Protein AF-A0A2U3D7D9-F1 (afdb_monomer_lite)

pLDDT: mean 76.21, std 17.52, range [41.0, 94.81]

Radius of gyration: 16.46 Å; chains: 1; bounding box: 33×34×49 Å

Foldseek 3Di:
DDPPPADPDNVCVVVLVVLLVVLLVVVCVVPPPVDPDDPPVPDDDDPVVNCVSVVSSVVVSVVVVVVVVVVVVVVVVVVVPD

InterPro domains:
  IPR001448 Small acid-soluble spore protein, alpha/beta-type [PF00269] (5-73)
  IPR038300 SASP, alpha/beta-type superfamily [G3DSA:6.10.10.80] (5-79)

Sequence (82 aa):
MGRHNRLLIPEARTAMAELKKEVVREVSSVQSIEKRHEVEVDQPMTTHDAGKLGGAIGGEMMKRLIELAQQELTGTITSSDK

Structure (mmCIF, N/CA/C/O backbone):
data_AF-A0A2U3D7D9-F1
#
_entry.id   AF-A0A2U3D7D9-F1
#
loop_
_atom_site.group_PDB
_atom_site.id
_atom_site.type_symbol
_atom_site.label_atom_id
_atom_site.label_alt_id
_atom_site.label_comp_id
_atom_site.label_asym_id
_atom_site.label_entity_id
_atom_site.label_seq_id
_atom_site.pdbx_PDB_ins_code
_atom_site.Cartn_x
_atom_site.Cartn_y
_atom_site.Cartn_z
_atom_site.occupancy
_atom_site.B_iso_or_equiv
_atom_site.auth_seq_id
_atom_site.auth_comp_id
_atom_site.auth_asym_id
_atom_site.auth_atom_id
_atom_site.pdbx_PDB_model_num
ATOM 1 N N . MET A 1 1 ? 8.950 -25.059 -5.178 1.00 44.44 1 MET A N 1
ATOM 2 C CA . MET A 1 1 ? 9.012 -23.629 -4.803 1.00 44.44 1 MET A CA 1
ATOM 3 C C . MET A 1 1 ? 7.730 -23.292 -4.071 1.00 44.44 1 MET A C 1
ATOM 5 O O . MET A 1 1 ? 6.656 -23.486 -4.630 1.00 44.44 1 MET A O 1
ATOM 9 N N . GLY A 1 2 ? 7.827 -22.995 -2.776 1.00 48.69 2 GLY A N 1
ATOM 10 C CA . GLY A 1 2 ? 6.662 -22.960 -1.902 1.00 48.69 2 GLY A CA 1
ATOM 11 C C . GLY A 1 2 ? 5.752 -21.766 -2.174 1.00 48.69 2 GLY A C 1
ATOM 12 O O . GLY A 1 2 ? 6.147 -20.729 -2.699 1.00 48.69 2 GLY A O 1
ATOM 13 N N . ARG A 1 3 ? 4.481 -21.969 -1.847 1.00 55.56 3 ARG A N 1
ATOM 14 C CA . ARG A 1 3 ? 3.323 -21.128 -2.175 1.00 55.56 3 ARG A CA 1
ATOM 15 C C . ARG A 1 3 ? 3.256 -19.897 -1.254 1.00 55.56 3 ARG A C 1
ATOM 17 O O . ARG A 1 3 ? 2.208 -19.618 -0.679 1.00 55.56 3 ARG A O 1
ATOM 24 N N . HIS A 1 4 ? 4.388 -19.218 -1.062 1.00 57.03 4 HIS A N 1
ATOM 25 C CA . HIS A 1 4 ? 4.614 -18.225 -0.004 1.00 57.03 4 HIS A CA 1
ATOM 26 C C . HIS A 1 4 ? 4.004 -16.844 -0.293 1.00 57.03 4 HIS A C 1
ATOM 28 O O . HIS A 1 4 ? 3.957 -16.005 0.597 1.00 57.03 4 HIS A O 1
ATOM 34 N N . ASN A 1 5 ? 3.455 -16.620 -1.490 1.00 67.69 5 ASN A N 1
ATOM 35 C CA . ASN A 1 5 ? 2.770 -15.372 -1.842 1.00 67.69 5 ASN A CA 1
ATOM 36 C C . ASN A 1 5 ? 1.284 -15.441 -1.449 1.00 67.69 5 ASN A C 1
ATOM 38 O O . ASN A 1 5 ? 0.392 -15.375 -2.301 1.00 67.69 5 ASN A O 1
ATOM 42 N N . ARG A 1 6 ? 1.006 -15.648 -0.158 1.00 80.31 6 ARG A N 1
ATOM 43 C CA . ARG A 1 6 ? -0.354 -15.611 0.399 1.00 80.31 6 ARG A CA 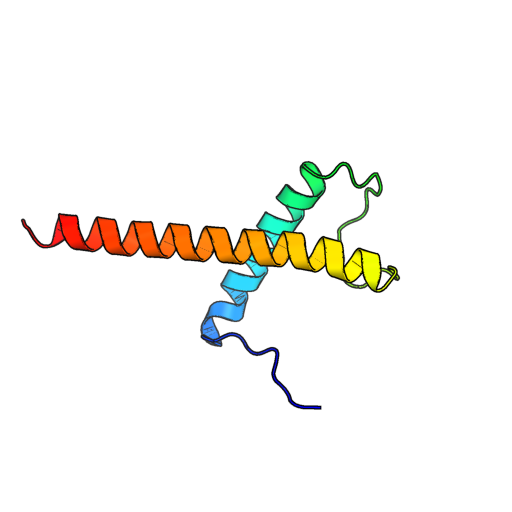1
ATOM 44 C C . ARG A 1 6 ? -0.512 -14.400 1.305 1.00 80.31 6 ARG A C 1
ATOM 46 O O . ARG A 1 6 ? 0.369 -14.097 2.099 1.00 80.31 6 ARG A O 1
ATOM 53 N N . LEU A 1 7 ? -1.653 -13.731 1.168 1.00 86.94 7 LEU A N 1
ATOM 54 C CA . LEU A 1 7 ? -2.072 -12.695 2.105 1.00 86.94 7 LEU A CA 1
ATOM 55 C C . LEU A 1 7 ? -2.249 -13.315 3.491 1.00 86.94 7 LEU A C 1
ATOM 57 O O . LEU A 1 7 ? -2.706 -14.456 3.593 1.00 86.94 7 LEU A O 1
ATOM 61 N N . LEU A 1 8 ? -1.919 -12.544 4.528 1.00 91.00 8 LEU A N 1
ATOM 62 C CA . LEU A 1 8 ? -2.138 -12.942 5.919 1.00 91.00 8 LEU A CA 1
ATOM 63 C C . LEU A 1 8 ? -3.623 -13.228 6.190 1.00 91.00 8 LEU A C 1
ATOM 65 O O . LEU A 1 8 ? -3.948 -14.171 6.901 1.00 91.00 8 LEU A O 1
ATOM 69 N N . ILE A 1 9 ? -4.502 -12.44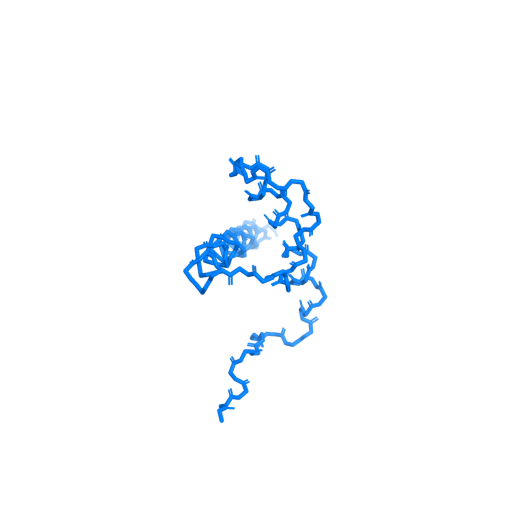5 5.562 1.00 91.25 9 ILE A N 1
ATOM 70 C CA . ILE A 1 9 ? -5.956 -12.593 5.614 1.00 91.25 9 ILE A CA 1
ATOM 71 C C . ILE A 1 9 ? -6.442 -12.917 4.192 1.00 91.25 9 ILE A C 1
ATOM 73 O O . ILE A 1 9 ? -6.448 -12.028 3.331 1.00 91.25 9 ILE A O 1
ATOM 77 N N . PRO A 1 10 ? -6.790 -14.180 3.888 1.00 89.50 10 PRO A N 1
ATOM 78 C CA . PRO A 1 10 ? -7.230 -14.593 2.555 1.00 89.50 10 PRO A CA 1
ATOM 79 C C . PRO A 1 10 ? -8.467 -13.845 2.039 1.00 89.50 10 PRO A C 1
ATOM 81 O O . PRO A 1 10 ? -8.566 -13.584 0.838 1.00 89.50 10 PRO A O 1
ATOM 84 N N . GLU A 1 11 ? -9.379 -13.486 2.938 1.00 93.69 11 GLU A N 1
ATOM 85 C CA . GLU A 1 11 ? -10.656 -12.820 2.666 1.00 93.69 11 GLU A CA 1
ATOM 86 C C . GLU A 1 11 ? -10.451 -11.381 2.176 1.00 93.69 11 GLU A C 1
ATOM 88 O O . GLU A 1 11 ? -11.225 -10.875 1.367 1.00 93.69 11 GLU A O 1
ATOM 93 N N . ALA A 1 12 ? -9.346 -10.743 2.574 1.00 91.69 12 ALA A N 1
ATOM 94 C CA . ALA A 1 12 ? -9.001 -9.382 2.173 1.00 91.69 12 ALA A CA 1
ATOM 95 C C . ALA A 1 12 ? -8.500 -9.279 0.719 1.00 91.69 12 ALA A C 1
ATOM 97 O O . ALA A 1 12 ? -8.114 -8.200 0.275 1.00 91.69 12 ALA A O 1
ATOM 98 N N . ARG A 1 13 ? -8.486 -10.377 -0.051 1.00 89.94 13 ARG A N 1
ATOM 99 C CA . ARG A 1 13 ? -7.951 -10.409 -1.424 1.00 89.94 13 ARG A CA 1
ATOM 100 C C . ARG A 1 13 ? -8.548 -9.340 -2.335 1.00 89.94 13 ARG A C 1
ATOM 102 O O . ARG A 1 13 ? -7.794 -8.717 -3.079 1.00 89.94 13 ARG A O 1
ATOM 109 N N . THR A 1 14 ? -9.862 -9.139 -2.285 1.00 92.50 14 THR A N 1
ATOM 110 C CA . THR A 1 14 ? -10.546 -8.143 -3.122 1.00 92.50 14 THR A CA 1
ATOM 111 C C . THR A 1 14 ? -10.147 -6.726 -2.718 1.00 92.50 14 THR A C 1
ATOM 113 O O . THR A 1 14 ? -9.671 -5.974 -3.564 1.00 92.50 14 THR A O 1
ATOM 116 N N . ALA A 1 15 ? -10.211 -6.408 -1.422 1.00 92.00 15 ALA A N 1
ATOM 117 C CA . ALA A 1 15 ? -9.816 -5.102 -0.893 1.00 92.00 15 ALA A CA 1
ATOM 118 C C . ALA A 1 15 ? -8.336 -4.781 -1.179 1.00 92.00 15 ALA A C 1
ATOM 120 O O . ALA A 1 15 ? -7.995 -3.678 -1.593 1.00 92.00 15 ALA A O 1
ATOM 121 N N . MET A 1 16 ? -7.442 -5.766 -1.043 1.00 92.00 16 MET A N 1
ATOM 122 C CA . MET A 1 16 ? -6.023 -5.606 -1.378 1.00 92.00 16 MET A CA 1
ATOM 123 C C . MET A 1 16 ? -5.797 -5.372 -2.875 1.00 92.00 16 MET A C 1
ATOM 125 O O . MET A 1 16 ? -4.895 -4.624 -3.251 1.00 92.00 16 MET A O 1
ATOM 129 N N . ALA A 1 17 ? -6.596 -6.000 -3.742 1.00 89.88 17 ALA A N 1
ATOM 130 C CA . ALA A 1 17 ? -6.520 -5.774 -5.182 1.00 89.88 17 ALA A CA 1
ATOM 131 C C . ALA A 1 17 ? -6.995 -4.364 -5.564 1.00 89.88 17 ALA A C 1
ATOM 133 O O . ALA A 1 17 ? -6.405 -3.745 -6.448 1.00 89.88 17 ALA A O 1
ATOM 134 N N . GLU A 1 18 ? -8.026 -3.845 -4.899 1.00 91.75 18 GLU A N 1
ATOM 135 C CA . GLU A 1 18 ? -8.505 -2.471 -5.080 1.00 91.75 18 GLU A CA 1
ATOM 136 C C . GLU A 1 18 ? -7.475 -1.449 -4.598 1.00 91.75 18 GLU A C 1
ATOM 138 O O . GLU A 1 18 ? -7.085 -0.578 -5.376 1.00 91.75 18 GLU A O 1
ATOM 143 N N . LEU A 1 19 ? -6.936 -1.633 -3.388 1.00 91.81 19 LEU A N 1
ATOM 144 C CA . LEU A 1 19 ? -5.865 -0.792 -2.851 1.00 91.81 19 LEU A CA 1
ATOM 145 C C . LEU A 1 19 ? -4.646 -0.780 -3.781 1.00 91.81 19 LEU A C 1
ATOM 147 O O . LEU A 1 19 ? -4.086 0.275 -4.069 1.00 91.81 19 LEU A O 1
ATOM 151 N N . LYS A 1 20 ? -4.257 -1.942 -4.322 1.00 89.31 20 LYS A N 1
ATOM 152 C CA . LYS A 1 20 ? -3.175 -2.025 -5.309 1.00 89.31 20 LYS A CA 1
ATOM 153 C C . LYS A 1 20 ? -3.476 -1.182 -6.551 1.00 89.31 20 LYS A C 1
ATOM 155 O O . LYS A 1 20 ? -2.577 -0.502 -7.030 1.00 89.31 20 LYS A O 1
ATOM 160 N N . LYS A 1 21 ? -4.702 -1.216 -7.090 1.00 88.88 21 LYS A N 1
ATOM 161 C CA . LYS A 1 21 ? -5.079 -0.406 -8.267 1.00 88.88 21 LYS A CA 1
ATOM 162 C C . LYS A 1 21 ? -4.972 1.088 -7.976 1.00 88.88 21 LYS A C 1
ATOM 164 O O . LYS A 1 21 ? -4.507 1.835 -8.832 1.00 88.88 21 LYS A O 1
ATOM 169 N N . GLU A 1 22 ? -5.399 1.514 -6.794 1.00 89.75 22 GLU A N 1
ATOM 170 C CA . GLU A 1 22 ? -5.309 2.909 -6.365 1.00 89.75 22 GLU A CA 1
ATOM 171 C C . GLU A 1 22 ? -3.851 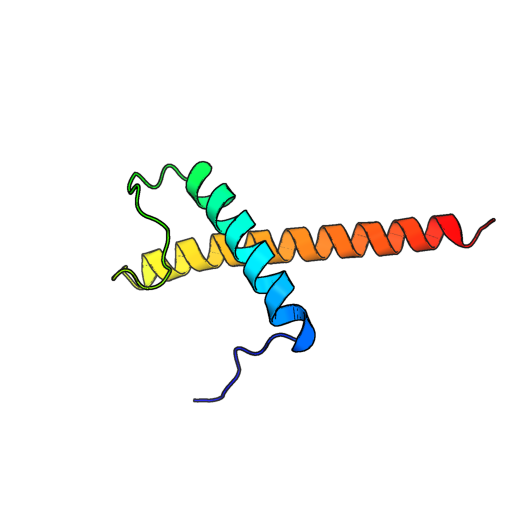3.361 -6.231 1.00 89.75 22 GLU A C 1
ATOM 173 O O . GLU A 1 22 ? -3.442 4.330 -6.869 1.00 89.75 22 GLU A O 1
ATOM 178 N N . VAL A 1 23 ? -3.039 2.593 -5.502 1.00 89.25 23 VAL A N 1
ATOM 179 C CA . VAL A 1 23 ? -1.613 2.885 -5.305 1.00 89.25 23 VAL A CA 1
ATOM 180 C C . VAL A 1 23 ? -0.854 2.873 -6.629 1.00 89.25 23 VAL A C 1
ATOM 182 O O . VAL A 1 23 ? -0.019 3.739 -6.863 1.00 89.25 23 VAL A O 1
ATOM 185 N N . VAL A 1 24 ? -1.150 1.934 -7.533 1.00 86.12 24 VAL A N 1
ATOM 186 C CA . VAL A 1 24 ? -0.547 1.911 -8.874 1.00 86.12 24 VAL A CA 1
ATOM 187 C C . VAL A 1 24 ? -0.855 3.200 -9.623 1.00 86.12 24 VAL A C 1
ATOM 189 O O . VAL A 1 24 ? 0.067 3.796 -10.172 1.00 86.12 24 VAL A O 1
ATOM 192 N N . ARG A 1 25 ? -2.116 3.655 -9.627 1.00 84.56 25 ARG A N 1
ATOM 193 C CA . ARG A 1 25 ? -2.502 4.913 -10.287 1.00 84.56 25 ARG A CA 1
ATOM 194 C C . ARG A 1 25 ? -1.720 6.090 -9.718 1.00 84.56 25 ARG A C 1
ATOM 196 O O . ARG A 1 25 ? -1.154 6.858 -10.488 1.00 84.56 25 ARG A O 1
ATOM 203 N N . GLU A 1 26 ? -1.613 6.184 -8.400 1.00 84.19 26 GLU A N 1
ATOM 204 C CA . GLU A 1 26 ? -0.894 7.274 -7.744 1.00 84.19 26 GLU A CA 1
ATOM 205 C C . GLU A 1 26 ? 0.614 7.231 -8.008 1.00 84.19 26 GLU A C 1
ATOM 207 O O . GLU A 1 26 ? 1.184 8.200 -8.506 1.00 84.19 26 GLU A O 1
ATOM 212 N N . VAL A 1 27 ? 1.263 6.089 -7.784 1.00 81.44 27 VAL A N 1
ATOM 213 C CA . VAL A 1 27 ? 2.706 5.927 -8.012 1.00 81.44 27 VAL A CA 1
ATOM 214 C C . VAL A 1 27 ? 3.055 6.143 -9.487 1.00 81.44 27 VAL A C 1
ATOM 216 O O . VAL A 1 27 ? 4.053 6.799 -9.780 1.00 81.44 27 VAL A O 1
ATOM 219 N N . SER A 1 28 ? 2.213 5.670 -10.414 1.00 73.12 28 SER A N 1
ATOM 220 C CA . SER A 1 28 ? 2.374 5.905 -11.858 1.00 73.12 28 SER A CA 1
ATOM 221 C C . SER A 1 28 ? 2.146 7.359 -12.280 1.00 73.12 28 SER A C 1
ATOM 223 O O . SER A 1 28 ? 2.598 7.756 -13.349 1.00 73.12 28 SER A O 1
ATOM 225 N N . SER A 1 29 ? 1.447 8.150 -11.460 1.00 70.00 29 SER A N 1
ATOM 226 C CA . SER A 1 29 ? 1.238 9.581 -11.699 1.00 70.00 29 SER A CA 1
ATOM 227 C C . SER A 1 29 ? 2.377 10.443 -11.144 1.00 70.00 29 SER A C 1
ATOM 229 O O . SER A 1 29 ? 2.714 11.464 -11.737 1.00 70.00 29 SER A O 1
ATOM 231 N N . VAL A 1 30 ? 2.989 10.022 -10.029 1.00 63.00 30 VAL A N 1
ATOM 232 C CA . VAL A 1 30 ? 4.081 10.739 -9.345 1.00 63.00 30 VAL A CA 1
ATOM 233 C C . VAL A 1 30 ? 5.430 10.443 -9.989 1.00 63.00 30 VAL A C 1
ATOM 235 O O . VAL A 1 30 ? 6.256 11.335 -10.180 1.00 63.00 30 VAL A O 1
ATOM 238 N N . GLN A 1 31 ? 5.674 9.181 -10.330 1.00 59.94 31 GLN A N 1
ATOM 239 C CA . GLN A 1 31 ? 6.791 8.832 -11.186 1.00 59.94 31 GLN A CA 1
ATOM 240 C C . GLN A 1 31 ? 6.310 9.094 -12.604 1.00 59.94 31 GLN A C 1
ATOM 242 O O . GLN A 1 31 ? 5.452 8.360 -13.076 1.00 59.94 31 GLN A O 1
ATOM 247 N N . SER A 1 32 ? 6.830 10.128 -13.270 1.00 51.31 32 SER A N 1
ATOM 248 C CA . SER A 1 32 ? 6.657 10.387 -14.706 1.00 51.31 32 SER A CA 1
ATOM 249 C C . SER A 1 32 ? 7.204 9.217 -15.537 1.00 51.31 32 SER A C 1
ATOM 251 O O . SER A 1 32 ? 8.198 9.337 -16.248 1.00 51.31 32 SER A O 1
ATOM 253 N N . ILE A 1 33 ? 6.603 8.039 -15.403 1.00 52.56 33 ILE A N 1
ATOM 254 C CA . ILE A 1 33 ? 6.858 6.873 -16.221 1.00 52.56 33 ILE A CA 1
ATOM 255 C C . ILE A 1 33 ? 6.158 7.220 -17.527 1.00 52.56 33 ILE A C 1
ATOM 257 O O . ILE A 1 33 ? 4.949 7.070 -17.664 1.00 52.56 33 ILE A O 1
ATOM 261 N N . GLU A 1 34 ? 6.927 7.754 -18.474 1.00 41.44 34 GLU A N 1
ATOM 262 C CA . GLU A 1 34 ? 6.503 8.249 -19.793 1.00 41.44 34 GLU A CA 1
ATOM 263 C C . GLU A 1 34 ? 5.706 7.248 -20.650 1.00 41.44 34 GLU A C 1
ATOM 265 O O . GLU A 1 34 ? 5.319 7.549 -21.778 1.00 41.44 34 GLU A O 1
ATOM 270 N N . LYS A 1 35 ? 5.402 6.054 -20.148 1.00 44.12 35 LYS A N 1
ATOM 271 C CA . LYS A 1 35 ? 4.559 5.089 -20.835 1.00 44.12 35 LYS A CA 1
ATOM 272 C C . LYS A 1 35 ? 3.172 5.092 -20.226 1.00 44.12 35 LYS A C 1
ATOM 274 O O . LYS A 1 35 ? 2.819 4.283 -19.377 1.00 44.12 35 LYS A O 1
ATOM 279 N N . ARG A 1 36 ? 2.370 5.996 -20.791 1.00 41.88 36 ARG A N 1
ATOM 280 C CA . ARG A 1 36 ? 0.955 5.767 -21.089 1.00 41.88 36 ARG A CA 1
ATOM 281 C C . ARG A 1 36 ? 0.776 4.345 -21.620 1.00 41.88 36 ARG A C 1
ATOM 283 O O . ARG A 1 36 ? 0.928 4.115 -22.809 1.00 41.88 36 ARG A O 1
ATOM 290 N N . HIS A 1 37 ? 0.515 3.402 -20.744 1.00 41.00 37 HIS A N 1
ATOM 291 C CA . HIS A 1 37 ? -0.332 2.250 -20.983 1.00 41.00 37 HIS A CA 1
ATOM 292 C C . HIS A 1 37 ? -0.621 1.722 -19.593 1.00 41.00 37 HIS A C 1
ATOM 294 O O . HIS A 1 37 ? 0.301 1.497 -18.814 1.00 41.00 37 HIS A O 1
ATOM 300 N N . GLU A 1 38 ? -1.910 1.666 -19.275 1.00 43.91 38 GLU A N 1
ATOM 301 C CA . GLU A 1 38 ? -2.519 0.707 -18.363 1.00 43.91 38 GLU A CA 1
ATOM 302 C C . GLU A 1 38 ? -1.472 -0.262 -17.798 1.00 43.91 38 GLU A C 1
ATOM 304 O O . GLU A 1 38 ? -0.983 -1.127 -18.523 1.00 43.91 38 GLU A O 1
ATOM 309 N N . VAL A 1 39 ? -1.010 -0.007 -16.563 1.00 51.91 39 VAL A N 1
ATOM 310 C CA . VAL A 1 39 ? 0.042 -0.796 -15.904 1.00 51.91 39 VAL A CA 1
ATOM 311 C C . VAL A 1 39 ? -0.553 -2.158 -15.568 1.00 51.91 39 VAL A C 1
ATOM 313 O O . VAL A 1 39 ? -0.901 -2.480 -14.434 1.00 51.91 39 VAL A O 1
ATOM 316 N N . GLU A 1 40 ? -0.727 -2.953 -16.608 1.00 49.12 40 GLU A N 1
ATOM 317 C CA . GLU A 1 40 ? -0.820 -4.382 -16.539 1.00 49.12 40 GLU A CA 1
ATOM 318 C C . GLU A 1 40 ? 0.582 -4.837 -16.144 1.00 49.12 40 GLU A C 1
ATOM 320 O O . GLU A 1 40 ? 1.571 -4.616 -16.846 1.00 49.12 40 GLU A O 1
ATOM 325 N N . VAL A 1 41 ? 0.680 -5.398 -14.944 1.00 53.59 41 VAL A N 1
ATOM 326 C CA . VAL A 1 41 ? 1.938 -5.804 -14.298 1.00 53.59 41 VAL A CA 1
ATOM 327 C C . VAL A 1 41 ? 2.673 -6.903 -15.105 1.00 53.59 41 VAL A C 1
ATOM 329 O O . VAL A 1 41 ? 3.768 -7.301 -14.730 1.00 53.59 41 VAL A O 1
ATOM 332 N N . ASP A 1 42 ? 2.097 -7.348 -16.227 1.00 54.03 42 ASP A N 1
ATOM 333 C CA . ASP A 1 42 ? 2.580 -8.399 -17.129 1.00 54.03 42 ASP A CA 1
ATOM 334 C C . ASP A 1 42 ? 3.291 -7.893 -18.401 1.00 54.03 42 ASP A C 1
ATOM 336 O O . ASP A 1 42 ? 3.666 -8.696 -19.257 1.00 54.03 42 ASP A O 1
ATOM 340 N N . GLN A 1 43 ? 3.530 -6.585 -18.562 1.00 58.94 43 GLN A N 1
ATOM 341 C CA . GLN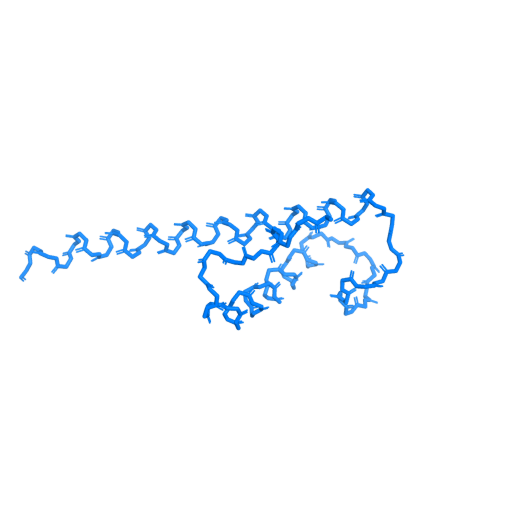 A 1 43 ? 4.387 -6.138 -19.668 1.00 58.94 43 GLN A CA 1
ATOM 342 C C . GLN A 1 43 ? 5.836 -6.619 -19.475 1.00 58.94 43 GLN A C 1
ATOM 344 O O . GLN A 1 43 ? 6.339 -6.599 -18.349 1.00 58.94 43 GLN A O 1
ATOM 349 N N . PRO A 1 44 ? 6.548 -7.006 -20.553 1.00 59.03 44 PRO A N 1
ATOM 350 C CA . PRO A 1 44 ? 7.934 -7.444 -20.462 1.00 59.03 44 PRO A CA 1
ATOM 351 C C . PRO A 1 44 ? 8.815 -6.272 -20.021 1.00 59.03 44 PRO A C 1
ATOM 353 O O . PRO A 1 44 ? 9.184 -5.395 -20.801 1.00 59.03 44 PRO A O 1
ATOM 356 N N . MET A 1 45 ? 9.137 -6.267 -18.735 1.00 71.38 45 MET A N 1
ATOM 357 C CA . MET A 1 45 ? 10.022 -5.318 -18.078 1.00 71.38 45 MET A CA 1
ATOM 358 C C . MET A 1 45 ? 11.266 -6.049 -17.584 1.00 71.38 45 MET A C 1
ATOM 360 O O . MET A 1 45 ? 11.243 -7.260 -17.345 1.00 71.38 45 MET A O 1
ATOM 364 N N . THR A 1 46 ? 12.377 -5.326 -17.444 1.00 82.38 46 THR A N 1
ATOM 365 C CA . THR A 1 46 ? 13.572 -5.926 -16.849 1.00 82.38 46 THR A CA 1
ATOM 366 C C . THR A 1 46 ? 13.273 -6.302 -15.398 1.00 82.38 46 THR A C 1
ATOM 368 O O . THR A 1 46 ? 12.499 -5.628 -14.717 1.00 82.38 46 THR A O 1
ATOM 371 N N . THR A 1 47 ? 13.905 -7.360 -14.885 1.00 82.69 47 THR A N 1
ATOM 372 C CA . THR A 1 47 ? 13.748 -7.773 -13.479 1.00 82.69 47 THR A CA 1
ATOM 373 C C . THR A 1 47 ? 14.065 -6.632 -12.508 1.00 82.69 47 THR A C 1
ATOM 375 O O . THR A 1 47 ? 13.442 -6.515 -11.454 1.00 82.69 47 THR A O 1
ATOM 378 N N . HIS A 1 48 ? 15.014 -5.769 -12.878 1.00 81.38 48 HIS A N 1
ATOM 379 C CA . HIS A 1 48 ? 15.380 -4.585 -12.111 1.00 81.38 48 HIS A CA 1
ATOM 380 C C . HIS A 1 48 ? 14.231 -3.568 -12.048 1.00 81.38 48 HIS A C 1
ATOM 382 O O . HIS A 1 48 ? 13.864 -3.114 -10.963 1.00 81.38 48 HIS A O 1
ATOM 388 N N . ASP A 1 49 ? 13.623 -3.251 -13.190 1.00 78.56 49 ASP A N 1
ATOM 389 C CA . ASP A 1 49 ? 12.532 -2.275 -13.258 1.00 78.56 49 ASP A CA 1
ATOM 390 C C . ASP A 1 49 ? 11.258 -2.813 -12.599 1.00 78.56 49 ASP A C 1
ATOM 392 O O . ASP A 1 49 ? 10.594 -2.083 -11.860 1.00 78.56 49 ASP A O 1
ATOM 396 N N . ALA A 1 50 ? 10.980 -4.112 -12.762 1.00 78.25 50 ALA A N 1
ATOM 397 C CA . ALA A 1 50 ? 9.910 -4.809 -12.052 1.00 78.25 50 ALA A CA 1
ATOM 398 C C . ALA A 1 50 ? 10.090 -4.732 -10.531 1.00 78.25 50 ALA A C 1
ATOM 400 O O . ALA A 1 50 ? 9.138 -4.454 -9.802 1.00 78.25 50 ALA A O 1
ATOM 401 N N . GLY A 1 51 ? 11.316 -4.953 -10.046 1.00 81.75 51 GLY A N 1
ATOM 402 C CA . GLY A 1 51 ? 11.646 -4.871 -8.625 1.00 81.75 51 GLY A CA 1
ATOM 403 C C . GLY A 1 51 ? 11.492 -3.456 -8.072 1.00 81.75 51 GLY A C 1
ATOM 404 O O . GLY A 1 51 ? 10.913 -3.275 -7.002 1.00 81.75 51 GLY A O 1
ATOM 405 N N . LYS A 1 52 ? 11.946 -2.441 -8.815 1.00 85.44 52 LYS A N 1
ATOM 406 C CA . LYS A 1 52 ? 11.828 -1.032 -8.415 1.00 85.44 52 LYS A CA 1
ATOM 407 C C . LYS A 1 52 ? 10.369 -0.574 -8.363 1.00 85.44 52 LYS A C 1
ATOM 409 O O . LYS A 1 52 ? 9.951 0.016 -7.367 1.00 85.44 52 LYS A O 1
ATOM 414 N N . LEU A 1 53 ? 9.592 -0.876 -9.404 1.00 83.25 53 LEU A N 1
ATOM 415 C CA . LEU A 1 53 ? 8.172 -0.531 -9.473 1.00 83.25 53 LEU A CA 1
ATOM 416 C C . LEU A 1 53 ? 7.360 -1.308 -8.425 1.00 83.25 53 LEU A C 1
ATOM 418 O O . LEU A 1 53 ? 6.590 -0.717 -7.670 1.00 83.25 53 LEU A O 1
ATOM 422 N N . GLY A 1 54 ? 7.573 -2.622 -8.330 1.00 85.00 54 GLY A N 1
ATOM 423 C CA . GLY A 1 54 ? 6.910 -3.485 -7.353 1.00 85.00 54 GLY A CA 1
ATOM 424 C C . GLY A 1 54 ? 7.237 -3.111 -5.906 1.00 85.00 54 GLY A C 1
ATOM 425 O O . GLY A 1 54 ? 6.346 -3.126 -5.060 1.00 85.00 54 GLY A O 1
ATOM 426 N N . GLY A 1 55 ? 8.482 -2.714 -5.630 1.00 89.12 55 GLY A N 1
ATOM 427 C CA . GLY A 1 55 ? 8.910 -2.216 -4.323 1.00 89.12 55 GLY A CA 1
ATOM 428 C C . GLY A 1 55 ? 8.243 -0.894 -3.946 1.00 89.12 55 GLY A C 1
ATOM 429 O O . GLY A 1 55 ? 7.761 -0.763 -2.823 1.00 89.12 55 GLY A O 1
ATOM 430 N N . ALA A 1 56 ? 8.145 0.055 -4.884 1.00 89.25 56 ALA A N 1
ATOM 431 C CA . ALA A 1 56 ? 7.457 1.326 -4.654 1.00 89.25 56 ALA A CA 1
ATOM 432 C C . ALA A 1 56 ? 5.962 1.120 -4.354 1.00 89.25 56 ALA A C 1
ATOM 434 O O . ALA A 1 56 ? 5.455 1.638 -3.362 1.00 89.25 56 ALA A O 1
ATOM 435 N N . ILE A 1 57 ? 5.278 0.301 -5.161 1.00 88.94 57 ILE A N 1
ATOM 436 C CA . ILE A 1 57 ? 3.861 -0.033 -4.952 1.00 88.94 57 ILE A CA 1
ATOM 437 C C . ILE A 1 57 ? 3.668 -0.757 -3.613 1.00 88.94 57 ILE A C 1
ATOM 439 O O . ILE A 1 57 ? 2.804 -0.386 -2.824 1.00 88.94 57 ILE A O 1
ATOM 443 N N . GLY A 1 58 ? 4.469 -1.792 -3.340 1.00 90.50 58 GLY A N 1
ATOM 444 C CA . GLY A 1 58 ? 4.345 -2.588 -2.119 1.00 90.50 58 GLY A CA 1
ATOM 445 C C . GLY A 1 58 ? 4.622 -1.786 -0.845 1.00 90.50 58 GLY A C 1
ATOM 446 O O . GLY A 1 58 ? 3.907 -1.948 0.143 1.00 90.50 58 GLY A O 1
ATOM 447 N N . GLY A 1 59 ? 5.620 -0.897 -0.876 1.00 93.19 59 GLY A N 1
ATOM 448 C CA . GLY A 1 59 ? 5.941 -0.008 0.240 1.00 93.19 59 GLY A CA 1
ATOM 449 C C . GLY A 1 59 ? 4.809 0.970 0.552 1.00 93.19 59 GLY A C 1
ATOM 450 O O . GLY A 1 59 ? 4.418 1.102 1.710 1.00 93.19 59 GLY A O 1
ATOM 451 N N . GLU A 1 60 ? 4.228 1.588 -0.477 1.00 93.81 60 GLU A N 1
ATOM 452 C CA . GLU A 1 60 ? 3.111 2.523 -0.314 1.00 93.81 60 GLU A CA 1
ATOM 453 C C . GLU A 1 60 ? 1.841 1.816 0.191 1.00 93.81 60 GLU A C 1
ATOM 455 O O . GLU A 1 60 ? 1.178 2.302 1.107 1.00 93.81 60 GLU A O 1
ATOM 460 N N . MET A 1 61 ? 1.544 0.609 -0.311 1.00 93.44 61 MET A N 1
ATOM 461 C CA . MET A 1 61 ? 0.453 -0.218 0.225 1.00 93.44 61 MET A C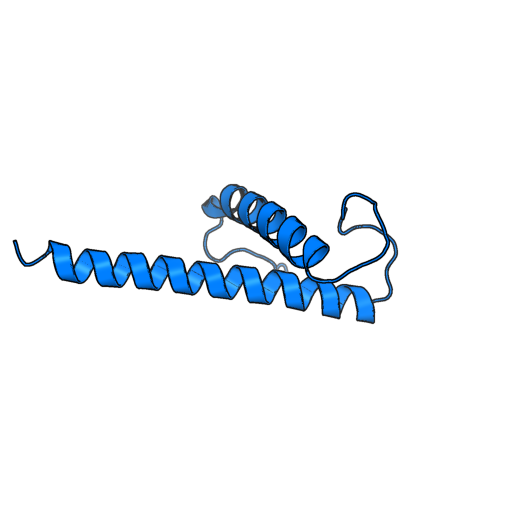A 1
ATOM 462 C C . MET A 1 61 ? 0.643 -0.527 1.718 1.00 93.44 61 MET A C 1
ATOM 464 O O . MET A 1 61 ? -0.301 -0.399 2.495 1.00 93.44 61 MET A O 1
ATOM 468 N N . MET A 1 62 ? 1.853 -0.930 2.131 1.00 94.44 62 MET A N 1
ATOM 469 C CA . MET A 1 62 ? 2.150 -1.239 3.535 1.00 94.44 62 MET A CA 1
ATOM 470 C C . MET A 1 62 ? 2.004 -0.006 4.428 1.00 94.44 62 MET A C 1
ATOM 472 O O . MET A 1 62 ? 1.420 -0.101 5.506 1.00 94.44 62 MET A O 1
ATOM 476 N N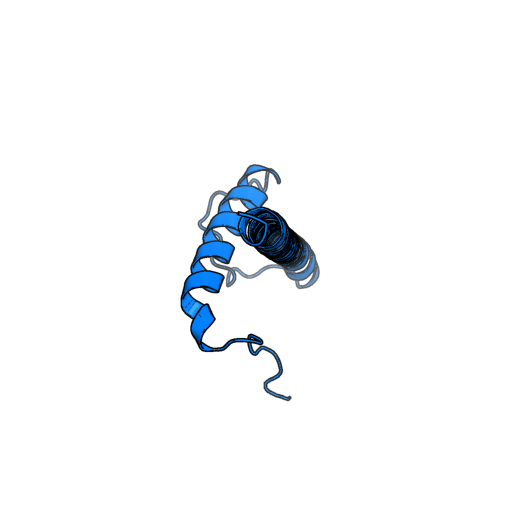 . LYS A 1 63 ? 2.502 1.147 3.975 1.00 94.81 63 LYS A N 1
ATOM 477 C CA . LYS A 1 63 ? 2.401 2.412 4.704 1.00 94.81 63 LYS A CA 1
ATOM 478 C C . LYS A 1 63 ? 0.942 2.763 5.011 1.00 94.81 63 LYS A C 1
ATOM 480 O O . LYS A 1 63 ? 0.610 2.973 6.174 1.00 94.81 63 LYS A O 1
ATOM 485 N N . ARG A 1 64 ? 0.060 2.717 4.008 1.00 94.56 64 ARG A N 1
ATOM 486 C CA . ARG A 1 64 ? -1.376 3.002 4.190 1.00 94.56 64 ARG A CA 1
ATOM 487 C C . ARG A 1 64 ? -2.066 2.025 5.129 1.00 94.56 64 ARG A C 1
ATOM 489 O O . ARG A 1 64 ? -2.886 2.431 5.941 1.00 94.56 64 ARG A O 1
ATOM 496 N N . LEU A 1 65 ? -1.729 0.737 5.045 1.00 94.38 65 LEU A N 1
ATOM 497 C CA . LEU A 1 65 ? -2.275 -0.266 5.961 1.00 94.38 65 LEU A CA 1
ATOM 498 C C . LEU A 1 65 ? -1.900 0.027 7.417 1.00 94.38 65 LEU A C 1
ATOM 500 O O . LEU A 1 65 ? -2.740 -0.109 8.303 1.00 94.38 65 LEU A O 1
ATOM 504 N N . ILE A 1 66 ? -0.658 0.453 7.660 1.00 94.75 66 ILE A N 1
ATOM 505 C CA . ILE A 1 66 ? -0.203 0.850 8.997 1.00 94.75 66 ILE A CA 1
ATOM 506 C C . ILE A 1 66 ? -0.933 2.114 9.458 1.00 94.75 66 ILE A C 1
ATOM 508 O O . ILE A 1 66 ? -1.381 2.160 10.599 1.00 94.75 66 ILE A O 1
ATOM 512 N N . GLU A 1 67 ? -1.089 3.114 8.590 1.00 94.44 67 GLU A N 1
ATOM 513 C CA . GLU A 1 67 ? -1.809 4.353 8.910 1.00 94.44 67 GLU A CA 1
ATOM 514 C C . GLU A 1 67 ? -3.276 4.084 9.270 1.00 94.44 67 GLU A C 1
ATOM 516 O O . GLU A 1 67 ? -3.748 4.572 10.295 1.00 94.44 67 GLU A O 1
ATOM 521 N N . LEU A 1 68 ? -3.977 3.254 8.491 1.00 92.56 68 LEU A N 1
ATOM 522 C CA . LEU A 1 68 ? -5.354 2.843 8.784 1.00 92.56 68 LEU A CA 1
ATOM 523 C C . LEU A 1 68 ? -5.442 2.100 10.122 1.00 92.56 68 LEU A C 1
ATOM 525 O O . LEU A 1 68 ? -6.281 2.431 10.955 1.00 92.56 68 LEU A O 1
ATOM 529 N N . ALA A 1 69 ? -4.528 1.161 10.378 1.00 92.12 69 ALA A N 1
ATOM 530 C CA . ALA A 1 69 ? -4.485 0.447 11.651 1.00 92.12 69 ALA A CA 1
ATOM 531 C C . ALA A 1 69 ? -4.211 1.392 12.838 1.00 92.12 69 ALA A C 1
ATOM 533 O O . ALA A 1 69 ? -4.826 1.262 13.894 1.00 92.12 69 ALA A O 1
ATOM 534 N N . GLN A 1 70 ? -3.316 2.371 12.680 1.00 92.94 70 GLN A N 1
ATOM 535 C CA . GLN A 1 70 ? -3.040 3.383 13.704 1.00 92.94 70 GLN A CA 1
ATOM 536 C C . GLN A 1 70 ? -4.249 4.287 13.965 1.00 92.94 70 GLN A C 1
ATOM 538 O O . GLN A 1 70 ? -4.515 4.627 15.120 1.00 92.94 70 GLN A O 1
ATOM 543 N N . GLN A 1 71 ? -4.983 4.667 12.917 1.00 91.88 71 GLN A N 1
ATOM 544 C CA . GLN A 1 71 ? -6.216 5.448 13.027 1.00 91.88 71 GLN A CA 1
ATOM 545 C C . GLN A 1 71 ? -7.304 4.667 13.767 1.00 91.88 71 GLN A C 1
ATOM 547 O O . GLN A 1 71 ? -7.916 5.212 14.684 1.00 91.88 71 GLN A O 1
ATOM 552 N N . GLU A 1 72 ? -7.497 3.390 13.432 1.00 90.81 72 GLU A N 1
ATOM 553 C CA . GLU A 1 72 ? -8.439 2.512 14.130 1.00 90.81 72 GLU A CA 1
ATOM 554 C C . GLU A 1 72 ? -8.059 2.347 15.603 1.00 90.81 72 GLU A C 1
ATOM 556 O O . GLU A 1 72 ? -8.894 2.556 16.481 1.00 90.81 72 GLU A O 1
ATOM 561 N N . LEU A 1 73 ? -6.790 2.060 15.902 1.00 88.62 73 LEU A N 1
ATOM 562 C CA . LEU A 1 73 ? -6.314 1.911 17.280 1.00 88.62 73 LEU A CA 1
ATOM 563 C C . LEU A 1 73 ? -6.493 3.201 18.088 1.00 88.62 73 LEU A C 1
ATOM 565 O O . LEU A 1 73 ? -6.979 3.160 19.216 1.00 88.62 73 LEU A O 1
ATOM 569 N N . THR A 1 74 ? -6.164 4.351 17.501 1.00 81.81 74 THR A N 1
ATOM 570 C CA . THR A 1 74 ? -6.303 5.655 18.164 1.00 81.81 74 THR A CA 1
ATOM 571 C C . THR A 1 74 ? -7.773 6.024 18.382 1.00 81.81 74 THR A C 1
ATOM 573 O O . THR A 1 74 ? -8.137 6.469 19.469 1.00 81.81 74 THR A O 1
ATOM 576 N N . GLY A 1 75 ? -8.640 5.795 17.391 1.00 68.94 75 GLY A N 1
ATOM 577 C CA . GLY A 1 75 ? -10.085 6.026 17.501 1.00 68.94 75 GLY A CA 1
ATOM 578 C C . GLY A 1 75 ? -10.786 5.087 18.491 1.00 68.94 75 GLY A C 1
ATOM 579 O O . GLY A 1 75 ? -11.765 5.469 19.135 1.00 68.94 75 GLY A O 1
ATOM 580 N N . THR A 1 76 ? -10.258 3.873 18.663 1.00 60.00 76 THR A N 1
ATOM 581 C CA . THR A 1 76 ? -10.772 2.894 19.634 1.00 60.00 76 THR A CA 1
ATOM 582 C C . THR A 1 76 ? -10.399 3.277 21.070 1.00 60.00 76 THR A C 1
ATOM 584 O O . THR A 1 76 ? -11.215 3.115 21.980 1.00 60.00 76 THR A O 1
ATOM 587 N N . ILE A 1 77 ? -9.204 3.847 21.278 1.00 58.31 77 ILE A N 1
ATOM 588 C CA . ILE A 1 77 ? -8.765 4.352 22.590 1.00 58.31 77 ILE A CA 1
ATOM 589 C C . ILE A 1 77 ? -9.618 5.552 23.030 1.00 58.31 77 ILE A C 1
ATOM 591 O O . ILE A 1 77 ? -9.986 5.635 24.195 1.00 58.31 77 ILE A O 1
ATOM 595 N N . THR A 1 78 ? -9.998 6.453 22.118 1.00 56.84 78 THR A N 1
ATOM 596 C CA . THR A 1 78 ? -10.788 7.649 22.474 1.00 56.84 78 THR A CA 1
ATOM 597 C C . THR A 1 78 ? -12.284 7.385 22.666 1.00 56.84 78 THR A C 1
ATOM 599 O O . THR A 1 78 ? -12.941 8.149 23.369 1.00 56.84 78 THR A O 1
ATOM 602 N N . SER A 1 79 ? -12.836 6.314 22.081 1.00 57.03 79 SER A N 1
ATOM 603 C CA . SER A 1 79 ? -14.264 5.963 22.217 1.00 57.03 79 SER A CA 1
ATOM 604 C C . SER A 1 79 ? -14.588 5.065 23.416 1.00 57.03 79 SER A C 1
ATOM 606 O O . SER A 1 79 ? -15.763 4.879 23.712 1.00 57.03 79 SER A O 1
ATOM 608 N N . SER A 1 80 ? -13.586 4.512 24.110 1.00 56.25 80 SER A N 1
ATOM 609 C CA . SER A 1 80 ? -13.803 3.668 25.303 1.00 56.25 80 SER A CA 1
ATOM 610 C C . SER A 1 80 ? -13.896 4.458 26.621 1.00 56.25 80 SER A C 1
ATOM 612 O O . SER A 1 80 ? -14.127 3.858 27.665 1.00 56.25 80 SER A O 1
ATOM 614 N N . ASP A 1 81 ? -13.733 5.785 26.580 1.00 56.62 81 ASP A N 1
ATOM 615 C CA . ASP A 1 81 ? -13.740 6.682 27.752 1.00 56.62 81 ASP A CA 1
ATOM 616 C C . ASP A 1 81 ? -15.051 7.494 27.892 1.00 56.62 81 ASP A C 1
ATOM 618 O O . ASP A 1 81 ? -15.085 8.535 28.553 1.00 56.62 81 ASP A O 1
ATOM 622 N N . LYS A 1 82 ? -16.148 7.061 27.250 1.00 48.44 82 LYS A N 1
ATOM 623 C CA . LYS A 1 82 ? -17.443 7.760 27.306 1.00 48.44 82 LYS A CA 1
ATOM 624 C C . LYS A 1 82 ? -18.627 6.847 27.590 1.00 48.44 82 LYS A C 1
ATOM 626 O O . LYS A 1 82 ? -18.678 5.745 27.005 1.00 48.44 82 LYS A O 1
#

Secondary structure (DSSP, 8-state):
-------SSGGGHHHHHHHHHHHHHHHHHHTT----S---TTS---HHHHHHHHHHHHHHHHHHHHHHHHHHHHHHHHHTT-

Organism: Sulfoacidibacillus thermotolerans (NCBI:txid1765684)